Protein AF-A0A1M6F435-F1 (afdb_monomer_lite)

pLDDT: mean 82.2, std 11.36, range [48.03, 95.56]

Structure (mmCIF, N/CA/C/O backbone):
data_AF-A0A1M6F435-F1
#
_entry.id   AF-A0A1M6F435-F1
#
loop_
_atom_site.group_PDB
_atom_site.id
_atom_site.type_symbol
_atom_site.label_atom_id
_atom_site.label_alt_id
_atom_site.label_comp_id
_atom_site.label_asym_id
_atom_site.label_entity_id
_atom_site.label_seq_id
_atom_site.pdbx_PDB_ins_code
_atom_site.Cartn_x
_atom_site.Cartn_y
_atom_site.Cartn_z
_atom_site.occupancy
_atom_site.B_iso_or_equiv
_atom_site.auth_seq_id
_atom_site.auth_comp_id
_atom_site.auth_asym_id
_atom_site.auth_atom_id
_atom_site.pdbx_PDB_model_num
ATOM 1 N N . MET A 1 1 ? 22.964 -16.958 -36.147 1.00 54.62 1 MET A N 1
ATOM 2 C CA . MET A 1 1 ? 22.065 -15.889 -35.642 1.00 54.62 1 MET A CA 1
ATOM 3 C C . MET A 1 1 ? 22.474 -14.566 -36.292 1.00 54.62 1 MET A C 1
ATOM 5 O O . MET A 1 1 ? 23.566 -14.095 -36.006 1.00 54.62 1 MET A O 1
ATOM 9 N N . SER A 1 2 ? 21.660 -14.053 -37.224 1.00 72.12 2 SER A N 1
ATOM 10 C CA . SER A 1 2 ? 21.981 -12.954 -38.162 1.00 72.12 2 SER A CA 1
ATOM 11 C C . SER A 1 2 ? 22.298 -11.612 -37.474 1.00 72.12 2 SER A C 1
ATOM 13 O O . SER A 1 2 ? 21.649 -11.247 -36.491 1.00 72.12 2 SER A O 1
ATOM 15 N N . ASP A 1 3 ? 23.264 -10.852 -38.004 1.00 73.56 3 ASP A N 1
ATOM 16 C CA . ASP A 1 3 ? 23.649 -9.520 -37.502 1.00 73.56 3 ASP A CA 1
ATOM 17 C C . ASP A 1 3 ? 22.500 -8.501 -37.536 1.00 73.56 3 ASP A C 1
ATOM 19 O O . ASP A 1 3 ? 22.423 -7.615 -36.677 1.00 73.56 3 ASP A O 1
ATOM 23 N N . SER A 1 4 ? 21.529 -8.696 -38.434 1.00 74.06 4 SER A N 1
ATOM 24 C CA . SER A 1 4 ? 20.281 -7.925 -38.468 1.00 74.06 4 SER A CA 1
ATOM 25 C C . SER A 1 4 ? 19.478 -8.085 -37.167 1.00 74.06 4 SER A C 1
ATOM 27 O O . SER A 1 4 ? 19.031 -7.101 -36.569 1.00 74.06 4 SER A O 1
ATOM 29 N N . ALA A 1 5 ? 19.398 -9.310 -36.633 1.00 72.50 5 ALA A N 1
ATOM 30 C CA . ALA A 1 5 ? 18.677 -9.596 -35.393 1.00 72.50 5 ALA A CA 1
ATOM 31 C C . ALA A 1 5 ? 19.367 -8.986 -34.159 1.00 72.50 5 ALA A C 1
ATOM 33 O O . ALA A 1 5 ? 18.695 -8.515 -33.239 1.00 72.50 5 ALA A O 1
ATOM 34 N N . LYS A 1 6 ? 20.709 -8.935 -34.137 1.00 70.38 6 LYS A N 1
ATOM 35 C CA . LYS A 1 6 ? 21.474 -8.271 -33.062 1.00 70.38 6 LYS A CA 1
ATOM 36 C C . LYS A 1 6 ? 21.316 -6.747 -33.105 1.00 70.38 6 LYS A C 1
ATOM 38 O O . LYS A 1 6 ? 21.217 -6.127 -32.046 1.00 70.38 6 LYS A O 1
ATOM 43 N N . SER A 1 7 ? 21.293 -6.150 -34.298 1.00 73.19 7 SER A N 1
ATOM 44 C CA . SER A 1 7 ? 21.095 -4.706 -34.503 1.00 73.19 7 SER A CA 1
ATOM 45 C C . SER A 1 7 ? 19.693 -4.260 -34.082 1.00 73.19 7 SER A C 1
ATOM 47 O O . SER A 1 7 ? 19.556 -3.332 -33.283 1.00 73.19 7 SER A O 1
ATOM 49 N N . SER A 1 8 ? 18.661 -4.982 -34.533 1.00 74.81 8 SER A N 1
ATOM 50 C CA . SER A 1 8 ? 17.266 -4.728 -34.159 1.00 74.81 8 SER A CA 1
ATOM 51 C C . SER A 1 8 ? 17.070 -4.811 -32.640 1.00 74.81 8 SER A C 1
ATOM 53 O O . SER A 1 8 ? 16.628 -3.847 -32.016 1.00 74.81 8 SER A O 1
ATOM 55 N N . ARG A 1 9 ? 17.557 -5.891 -32.008 1.00 73.69 9 ARG A N 1
ATOM 56 C CA . ARG A 1 9 ? 17.477 -6.076 -30.549 1.00 73.69 9 ARG A CA 1
ATOM 57 C C . ARG A 1 9 ? 18.147 -4.932 -29.770 1.00 73.69 9 ARG A C 1
ATOM 59 O O . ARG A 1 9 ? 17.600 -4.477 -28.769 1.00 73.69 9 ARG A O 1
ATOM 66 N N . ARG A 1 10 ? 19.298 -4.418 -30.232 1.00 75.19 10 ARG A N 1
ATOM 67 C CA . ARG A 1 10 ? 19.971 -3.255 -29.610 1.00 75.19 10 ARG A CA 1
ATOM 68 C C . ARG A 1 10 ? 19.152 -1.971 -29.726 1.00 75.19 10 ARG A C 1
ATOM 70 O O . ARG A 1 10 ? 19.062 -1.241 -28.740 1.00 75.19 10 ARG A O 1
ATOM 77 N N . LYS A 1 11 ? 18.566 -1.690 -30.896 1.00 77.06 11 LYS A N 1
ATOM 78 C CA . LYS A 1 11 ? 17.720 -0.501 -31.102 1.00 77.06 11 LYS A CA 1
ATOM 79 C C . LYS A 1 11 ? 16.509 -0.529 -30.170 1.00 77.06 11 LYS A C 1
ATOM 81 O O . LYS A 1 11 ? 16.241 0.474 -29.513 1.00 77.06 11 LYS A O 1
ATOM 86 N N . THR A 1 12 ? 15.866 -1.689 -30.026 1.00 76.94 12 THR A N 1
ATOM 87 C CA . THR A 1 12 ? 14.733 -1.880 -29.110 1.00 7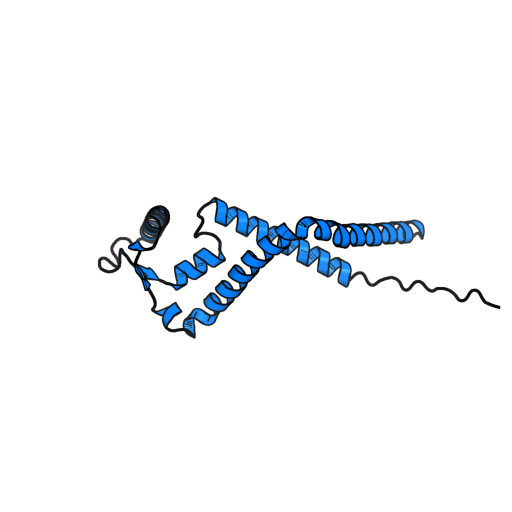6.94 12 THR A CA 1
ATOM 88 C C . THR A 1 12 ? 15.114 -1.615 -27.655 1.00 76.94 12 THR A C 1
ATOM 90 O O . THR A 1 12 ? 14.401 -0.880 -26.981 1.00 76.94 12 THR A O 1
ATOM 93 N N . ILE A 1 13 ? 16.254 -2.128 -27.174 1.00 74.31 13 ILE A N 1
ATOM 94 C CA . ILE A 1 13 ? 16.720 -1.896 -25.791 1.00 74.31 13 ILE A CA 1
ATOM 95 C C . ILE A 1 13 ? 17.004 -0.406 -25.535 1.00 74.31 13 ILE A C 1
ATOM 97 O O . ILE A 1 13 ? 16.624 0.129 -24.496 1.00 74.31 13 ILE A O 1
ATOM 101 N N . ILE A 1 14 ? 17.660 0.285 -26.475 1.00 76.62 14 ILE A N 1
ATOM 102 C CA . ILE A 1 14 ? 17.979 1.718 -26.336 1.00 76.62 14 ILE A CA 1
ATOM 103 C C . ILE A 1 14 ? 16.699 2.565 -26.344 1.00 76.62 14 ILE A C 1
ATOM 105 O O . ILE A 1 14 ? 16.584 3.502 -25.554 1.00 76.62 14 ILE A O 1
ATOM 109 N N . PHE A 1 15 ? 15.739 2.229 -27.206 1.00 80.69 15 PHE A N 1
ATOM 110 C CA . PHE A 1 15 ? 14.440 2.894 -27.274 1.00 80.69 15 PHE A CA 1
ATOM 111 C C . PHE A 1 15 ? 13.626 2.692 -25.991 1.00 80.69 15 PHE A C 1
ATOM 113 O O . PHE A 1 15 ? 13.204 3.675 -25.386 1.00 80.69 15 PHE A O 1
ATOM 120 N N . TRP A 1 16 ? 13.503 1.448 -25.512 1.00 73.19 16 TRP A N 1
ATOM 121 C CA . TRP A 1 16 ? 12.832 1.126 -24.247 1.00 73.19 16 TRP A CA 1
ATOM 122 C C 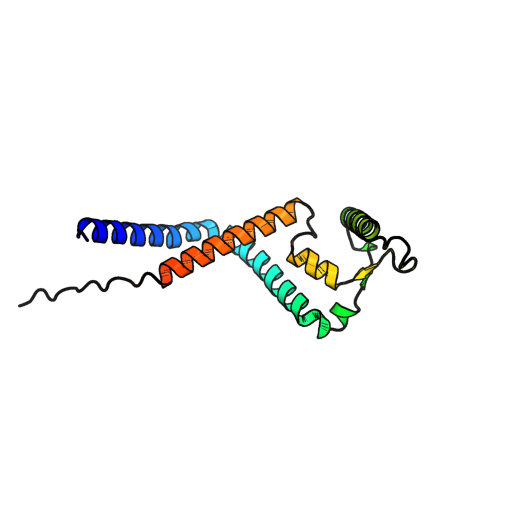. TRP A 1 16 ? 13.454 1.854 -23.059 1.00 73.19 16 TRP A C 1
ATOM 124 O O . TRP A 1 16 ? 12.748 2.388 -22.210 1.00 73.19 16 TRP A O 1
ATOM 134 N N . ARG A 1 17 ? 14.785 1.944 -23.022 1.00 73.62 17 ARG A N 1
ATOM 135 C CA . ARG A 1 17 ? 15.494 2.672 -21.971 1.00 73.62 17 ARG A CA 1
ATOM 136 C C . ARG A 1 17 ? 15.227 4.177 -22.028 1.00 73.62 17 ARG A C 1
ATOM 138 O O . ARG A 1 17 ? 15.096 4.796 -20.978 1.00 73.62 17 ARG A O 1
ATOM 145 N N . LYS A 1 18 ? 15.125 4.772 -23.223 1.00 76.19 18 LYS A N 1
ATOM 146 C CA . LYS A 1 18 ? 14.713 6.176 -23.369 1.00 76.19 18 LYS A CA 1
ATOM 147 C C . LYS A 1 18 ? 13.266 6.373 -22.921 1.00 76.19 18 LYS A C 1
ATOM 149 O O . LYS A 1 18 ? 13.024 7.280 -22.141 1.00 76.19 18 LYS A O 1
ATOM 154 N N . ILE A 1 19 ? 12.335 5.512 -23.326 1.00 76.19 19 ILE A N 1
ATOM 155 C CA . ILE A 1 19 ? 10.944 5.570 -22.847 1.00 76.19 19 ILE A CA 1
ATOM 156 C C . ILE A 1 19 ? 10.891 5.500 -21.320 1.00 76.19 19 ILE A C 1
ATOM 158 O O . ILE A 1 19 ? 10.260 6.346 -20.698 1.00 76.19 19 ILE A O 1
ATOM 162 N N . HIS A 1 20 ? 11.606 4.558 -20.707 1.00 71.81 20 HIS A N 1
ATOM 163 C CA . HIS A 1 20 ? 11.639 4.422 -19.254 1.00 71.81 20 HIS A CA 1
ATOM 164 C C . HIS A 1 20 ? 12.272 5.645 -18.563 1.00 71.81 20 HIS A C 1
ATOM 166 O O . HIS A 1 20 ? 11.812 6.068 -17.511 1.00 71.81 20 HIS A O 1
ATOM 172 N N . LEU A 1 21 ? 13.330 6.241 -19.121 1.00 68.00 21 LEU A N 1
ATOM 173 C CA . LEU A 1 21 ? 13.990 7.405 -18.510 1.00 68.00 21 LEU A CA 1
ATOM 174 C C . LEU A 1 21 ? 13.209 8.714 -18.704 1.00 68.00 21 LEU A C 1
ATOM 176 O O . LEU A 1 21 ? 13.152 9.527 -17.787 1.00 68.00 21 LEU A O 1
ATOM 180 N N . TYR A 1 22 ? 12.615 8.930 -19.879 1.00 65.69 22 TYR A N 1
ATOM 181 C CA . TYR A 1 22 ? 11.920 10.179 -20.214 1.00 65.69 22 TYR A CA 1
ATOM 182 C C . TYR A 1 22 ? 10.430 10.150 -19.854 1.00 65.69 22 TYR A C 1
ATOM 184 O O . TYR A 1 22 ? 9.887 11.181 -19.467 1.00 65.69 22 TYR A O 1
ATOM 192 N N . GLY A 1 23 ? 9.781 8.983 -19.908 1.00 63.12 23 GLY A N 1
ATOM 193 C CA . GLY A 1 23 ? 8.370 8.815 -19.558 1.00 63.12 23 GLY A CA 1
ATOM 194 C C . GLY A 1 23 ? 8.094 9.186 -18.104 1.00 63.12 23 GLY A C 1
ATOM 195 O O . GLY A 1 23 ? 7.247 10.030 -17.841 1.00 63.12 23 GLY A O 1
ATOM 196 N N . PHE A 1 24 ? 8.878 8.666 -17.156 1.00 61.91 24 PHE A N 1
ATOM 197 C CA . PHE A 1 24 ? 8.716 8.987 -15.730 1.00 61.91 24 PHE A CA 1
ATOM 198 C C . PHE A 1 24 ? 9.048 10.449 -15.380 1.00 61.91 24 PHE A C 1
ATOM 200 O O . PHE A 1 24 ? 8.546 10.974 -14.387 1.00 61.91 24 PHE A O 1
ATOM 207 N N . GLY A 1 25 ? 9.847 11.137 -16.203 1.00 61.69 25 GLY A N 1
ATOM 208 C CA . GLY A 1 25 ? 10.279 12.513 -15.952 1.00 61.69 25 GLY A CA 1
ATOM 209 C C . GLY A 1 25 ? 9.160 13.559 -16.008 1.00 61.69 25 GLY A C 1
ATOM 210 O O . GLY A 1 25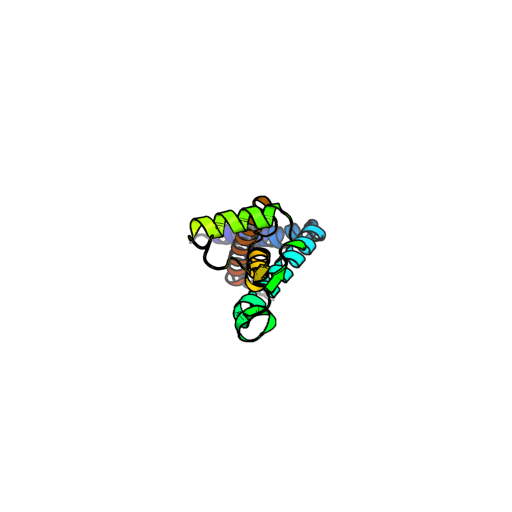 ? 9.284 14.597 -15.359 1.00 61.69 25 GLY A O 1
ATOM 211 N N . HIS A 1 26 ? 8.068 13.300 -16.736 1.00 65.94 26 HIS A N 1
ATOM 212 C CA . HIS A 1 26 ? 6.914 14.208 -16.816 1.00 65.94 26 HIS A CA 1
ATOM 213 C C . HIS A 1 26 ? 5.891 13.987 -15.692 1.00 65.94 26 HIS A C 1
ATOM 215 O O . HIS A 1 26 ? 5.172 14.912 -15.323 1.00 65.94 26 HIS A O 1
ATOM 221 N N . TYR A 1 27 ? 5.875 12.805 -15.075 1.00 77.31 27 TYR A N 1
ATOM 222 C CA . TYR A 1 27 ? 4.908 12.424 -14.042 1.00 77.31 27 TYR A CA 1
ATOM 223 C C . TYR A 1 27 ? 5.415 12.681 -12.616 1.00 77.31 27 TYR A C 1
ATOM 225 O O . TYR A 1 27 ? 5.088 11.930 -11.704 1.00 77.31 27 TYR A O 1
ATOM 233 N N . LYS A 1 28 ? 6.212 13.735 -12.386 1.00 80.69 28 LYS A N 1
ATOM 234 C CA . LYS A 1 28 ? 6.857 13.988 -11.077 1.00 80.69 28 LYS A CA 1
ATOM 235 C C . LYS A 1 28 ? 5.857 14.090 -9.926 1.00 80.69 28 LYS A C 1
ATOM 237 O O . LYS A 1 28 ? 6.066 13.489 -8.881 1.00 80.69 28 LYS A O 1
ATOM 242 N N . TRP A 1 29 ? 4.760 14.816 -10.131 1.00 83.38 29 TRP A N 1
ATOM 243 C CA . TRP A 1 29 ? 3.709 14.977 -9.123 1.00 83.38 29 TRP A CA 1
ATOM 244 C C . TRP A 1 29 ? 2.961 13.676 -8.845 1.00 83.38 29 TRP A C 1
ATOM 246 O O . TRP A 1 29 ? 2.722 13.337 -7.691 1.00 83.38 29 TRP A O 1
ATOM 256 N N . LEU A 1 30 ? 2.666 12.909 -9.895 1.00 83.94 30 LEU A N 1
ATOM 257 C CA . LEU A 1 30 ? 2.071 11.584 -9.758 1.00 83.94 30 LEU A CA 1
ATOM 258 C C . LEU A 1 30 ? 3.021 10.625 -9.025 1.00 83.94 30 LEU A C 1
ATOM 260 O O . LEU A 1 30 ? 2.582 9.872 -8.167 1.00 83.94 30 LEU A O 1
ATOM 264 N N . ALA A 1 31 ? 4.323 10.687 -9.307 1.00 83.69 31 ALA A N 1
ATOM 265 C CA . ALA A 1 31 ? 5.334 9.895 -8.616 1.00 83.69 31 ALA A CA 1
ATOM 266 C C . ALA A 1 31 ? 5.461 10.284 -7.135 1.00 83.69 31 ALA A C 1
ATOM 268 O O . ALA A 1 31 ? 5.601 9.402 -6.295 1.00 83.69 31 ALA A O 1
ATOM 269 N N . LEU A 1 32 ? 5.371 11.577 -6.801 1.00 87.38 32 LEU A N 1
ATOM 270 C CA . LEU A 1 32 ? 5.340 12.041 -5.410 1.00 87.38 32 LEU A CA 1
ATOM 271 C C . LEU A 1 32 ? 4.105 11.523 -4.667 1.00 87.38 32 LEU A C 1
ATOM 273 O O . LEU A 1 32 ? 4.237 11.038 -3.547 1.00 87.38 32 LEU A O 1
ATOM 277 N N . LEU A 1 33 ? 2.933 11.572 -5.306 1.00 89.38 33 LEU A N 1
ATOM 278 C CA . LEU A 1 33 ? 1.700 11.022 -4.748 1.00 89.38 33 LEU A CA 1
ATOM 279 C C . LEU A 1 33 ? 1.814 9.506 -4.550 1.00 89.38 33 LEU A C 1
ATOM 281 O O . LEU A 1 33 ? 1.575 9.010 -3.461 1.00 89.38 33 LEU A O 1
ATOM 285 N N . ILE A 1 34 ? 2.253 8.759 -5.562 1.00 87.88 34 ILE A N 1
ATOM 286 C CA . ILE A 1 34 ? 2.455 7.309 -5.443 1.00 87.88 34 ILE A CA 1
ATOM 287 C C . ILE A 1 34 ? 3.463 6.981 -4.329 1.00 87.88 34 ILE A C 1
ATOM 289 O O . ILE A 1 34 ? 3.241 6.063 -3.544 1.00 87.88 34 ILE A O 1
ATOM 293 N N . SER A 1 35 ? 4.546 7.752 -4.223 1.00 90.00 35 SER A N 1
ATOM 294 C CA . SER A 1 35 ? 5.561 7.577 -3.184 1.00 90.00 35 SER A CA 1
ATOM 295 C C . SER A 1 35 ? 4.984 7.746 -1.777 1.00 90.00 35 SER A C 1
ATOM 297 O O . SER A 1 35 ? 5.291 6.939 -0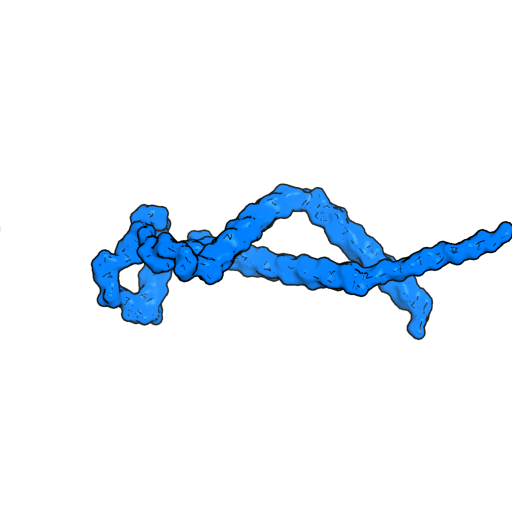.903 1.00 90.00 35 SER A O 1
ATOM 299 N N . SER A 1 36 ? 4.112 8.736 -1.542 1.00 91.75 36 SER A N 1
ATOM 300 C CA . SER A 1 36 ? 3.496 8.905 -0.220 1.00 91.75 36 SER A CA 1
ATOM 301 C C . SER A 1 36 ? 2.626 7.703 0.161 1.00 91.75 36 SER A C 1
ATOM 303 O O . SER A 1 36 ? 2.735 7.214 1.285 1.00 91.75 36 SER A O 1
ATOM 305 N N . PHE A 1 37 ? 1.847 7.155 -0.778 1.00 91.38 37 PHE A N 1
ATOM 306 C CA . PHE A 1 37 ? 1.083 5.923 -0.547 1.00 91.38 37 PHE A CA 1
ATOM 307 C C . PHE A 1 37 ? 1.988 4.719 -0.277 1.00 91.38 37 PHE A C 1
ATOM 309 O O . PHE A 1 37 ? 1.718 3.949 0.643 1.00 91.38 37 PHE A O 1
ATOM 316 N N . LEU A 1 38 ? 3.089 4.569 -1.017 1.00 91.50 38 LEU A N 1
ATOM 317 C CA . LEU A 1 38 ? 4.052 3.490 -0.783 1.00 91.50 38 LEU A CA 1
ATOM 318 C C . LEU A 1 38 ? 4.744 3.609 0.579 1.00 91.50 38 LEU A C 1
ATOM 320 O O . LEU A 1 38 ? 4.991 2.589 1.218 1.00 91.50 38 LEU A O 1
ATOM 324 N N . ILE A 1 39 ? 5.020 4.828 1.052 1.00 94.62 39 ILE A N 1
ATOM 325 C CA . ILE A 1 39 ? 5.540 5.061 2.404 1.00 94.62 39 ILE A CA 1
ATOM 326 C C . ILE A 1 39 ? 4.524 4.580 3.440 1.00 94.62 39 ILE A C 1
ATOM 328 O O . ILE A 1 39 ? 4.894 3.819 4.330 1.00 94.62 39 ILE A O 1
ATOM 332 N N . VAL A 1 40 ? 3.247 4.948 3.302 1.00 93.06 40 VAL A N 1
ATOM 333 C CA . VAL A 1 40 ? 2.185 4.475 4.205 1.00 93.06 40 VAL A CA 1
ATOM 334 C C . VAL A 1 40 ? 2.079 2.949 4.171 1.00 93.06 40 VAL A C 1
ATOM 336 O O . VAL A 1 40 ? 2.070 2.326 5.230 1.00 93.06 40 VAL A O 1
ATOM 339 N N . CYS A 1 41 ? 2.076 2.328 2.987 1.00 93.06 41 CYS A N 1
ATOM 340 C CA . CYS A 1 41 ? 2.042 0.867 2.841 1.00 93.06 41 CYS A CA 1
ATOM 341 C C . CYS A 1 41 ? 3.253 0.200 3.507 1.00 93.06 41 CYS A C 1
ATOM 343 O O . CYS A 1 41 ? 3.109 -0.789 4.217 1.00 93.06 41 CYS A O 1
ATOM 345 N N . SER A 1 42 ? 4.450 0.751 3.310 1.00 94.38 42 SER A N 1
ATOM 346 C CA . SER A 1 42 ? 5.682 0.221 3.894 1.00 94.38 42 SER A CA 1
ATOM 347 C C . SER A 1 42 ? 5.667 0.323 5.420 1.00 94.38 42 SER A C 1
ATOM 349 O O . SER A 1 42 ? 5.879 -0.674 6.107 1.00 94.38 42 SER A O 1
ATOM 351 N N . LEU A 1 43 ? 5.336 1.499 5.964 1.00 95.56 43 LEU A N 1
ATOM 352 C CA . LEU A 1 43 ? 5.267 1.722 7.409 1.00 95.56 43 LEU A CA 1
ATOM 353 C C . LEU A 1 43 ? 4.216 0.824 8.064 1.00 95.56 43 LEU A C 1
ATOM 355 O O . LEU A 1 43 ? 4.515 0.139 9.037 1.00 95.56 43 LEU A O 1
ATOM 359 N N . THR A 1 44 ? 3.007 0.769 7.505 1.00 94.50 44 THR A N 1
ATOM 360 C CA . THR A 1 44 ? 1.935 -0.102 8.014 1.00 94.50 44 THR A CA 1
ATOM 361 C C . THR A 1 44 ? 2.288 -1.582 7.908 1.00 94.50 44 THR A C 1
ATOM 363 O O . THR A 1 44 ? 1.993 -2.330 8.831 1.00 94.50 44 THR A O 1
ATOM 366 N N . GLY A 1 45 ? 2.980 -2.008 6.847 1.00 92.31 45 GLY A N 1
ATOM 367 C CA . GLY A 1 45 ? 3.450 -3.386 6.697 1.00 92.31 45 GLY A CA 1
ATOM 368 C C . GLY A 1 45 ? 4.518 -3.762 7.728 1.00 92.31 45 GLY A C 1
ATOM 369 O O . GLY A 1 45 ? 4.471 -4.847 8.305 1.00 92.31 45 GLY A O 1
ATOM 370 N N . ILE A 1 46 ? 5.449 -2.848 8.019 1.00 93.75 46 ILE A N 1
ATOM 371 C CA . ILE A 1 46 ? 6.443 -3.036 9.085 1.00 93.75 46 ILE A CA 1
ATOM 372 C C . ILE A 1 46 ? 5.743 -3.149 10.442 1.00 93.75 46 ILE A C 1
ATOM 374 O O . ILE A 1 46 ? 6.045 -4.080 11.189 1.00 93.75 46 ILE A O 1
ATOM 378 N N . LEU A 1 47 ? 4.798 -2.252 10.744 1.00 93.38 47 LEU A N 1
ATOM 379 C CA . LEU A 1 47 ? 4.020 -2.288 11.988 1.00 93.38 47 LEU A CA 1
ATOM 380 C C . LEU A 1 47 ? 3.197 -3.574 12.107 1.00 93.38 47 LEU A C 1
ATOM 382 O O . LEU A 1 47 ? 3.166 -4.178 13.172 1.00 93.38 47 LEU A O 1
ATOM 386 N N . TYR A 1 48 ? 2.592 -4.030 11.009 1.00 90.81 48 TYR A N 1
ATOM 387 C CA . TYR A 1 48 ? 1.854 -5.290 10.955 1.00 90.81 48 TYR A CA 1
ATOM 388 C C . TYR A 1 48 ? 2.758 -6.487 11.283 1.00 90.81 48 TYR A C 1
ATOM 390 O O . TYR A 1 48 ? 2.396 -7.351 12.083 1.00 90.81 48 TYR A O 1
ATOM 398 N N . ASN A 1 49 ? 3.968 -6.530 10.717 1.00 91.12 49 ASN A N 1
ATOM 399 C CA . ASN A 1 49 ? 4.910 -7.615 10.983 1.00 91.12 49 ASN A CA 1
ATOM 400 C C . ASN A 1 49 ? 5.434 -7.603 12.431 1.00 91.12 49 ASN A C 1
ATOM 402 O O . ASN A 1 49 ? 5.610 -8.663 13.022 1.00 91.12 49 ASN A O 1
ATOM 406 N N . HIS A 1 50 ? 5.626 -6.417 13.011 1.00 90.06 50 HIS A N 1
ATOM 407 C CA . HIS A 1 50 ? 6.120 -6.231 14.381 1.00 90.06 50 HIS A CA 1
ATOM 408 C C . HIS A 1 50 ? 4.986 -6.002 15.395 1.00 90.06 50 HIS A C 1
ATOM 410 O O . HIS A 1 50 ? 5.221 -5.477 16.479 1.00 90.06 50 HIS A O 1
ATOM 416 N N . HIS A 1 51 ? 3.741 -6.384 15.083 1.00 87.44 51 HIS A N 1
ATOM 417 C CA . HIS A 1 51 ? 2.593 -6.090 15.954 1.00 87.44 51 HIS A CA 1
ATOM 418 C C . HIS A 1 51 ? 2.719 -6.686 17.364 1.00 87.44 51 HIS A C 1
ATOM 420 O O . HIS A 1 51 ? 2.102 -6.175 18.290 1.00 87.44 51 HIS A O 1
ATOM 426 N N . ARG A 1 52 ? 3.518 -7.750 17.528 1.00 85.44 52 ARG A N 1
ATOM 427 C CA . ARG A 1 52 ? 3.792 -8.386 18.828 1.00 85.44 52 ARG A CA 1
ATOM 428 C C . ARG A 1 52 ? 4.848 -7.659 19.653 1.00 85.44 52 ARG A C 1
ATOM 430 O O . ARG A 1 52 ? 4.907 -7.856 20.858 1.00 85.44 52 ARG A O 1
ATOM 437 N N . ASP A 1 53 ? 5.669 -6.834 19.013 1.00 89.31 53 ASP A N 1
ATOM 438 C CA . ASP A 1 53 ? 6.733 -6.087 19.687 1.00 89.31 53 ASP A CA 1
ATOM 439 C C . ASP A 1 53 ? 6.199 -4.786 20.305 1.00 89.31 53 ASP A C 1
ATOM 441 O O . ASP A 1 53 ? 6.834 -4.189 21.173 1.00 89.31 53 ASP A O 1
ATOM 445 N N . PHE A 1 54 ? 5.012 -4.345 19.875 1.00 86.94 54 PHE A N 1
ATOM 446 C CA . PHE A 1 54 ? 4.368 -3.123 20.338 1.00 86.94 54 PHE A CA 1
ATOM 447 C C . PHE A 1 54 ? 3.052 -3.442 21.056 1.00 86.94 54 PHE A C 1
ATOM 449 O O . PHE A 1 54 ? 2.048 -3.751 20.419 1.00 86.94 54 PHE A O 1
ATOM 456 N N . GLU A 1 55 ? 3.015 -3.260 22.379 1.00 85.50 55 GLU A N 1
ATOM 457 C CA . GLU A 1 55 ? 1.816 -3.525 23.197 1.00 85.50 55 GLU A CA 1
ATOM 458 C C . GLU A 1 55 ? 0.580 -2.732 22.737 1.00 85.50 55 GLU A C 1
ATOM 460 O O . GLU A 1 55 ? -0.546 -3.218 22.818 1.00 85.50 55 GLU A O 1
ATOM 465 N N . ILE A 1 56 ? 0.784 -1.522 22.204 1.00 84.12 56 ILE A N 1
ATOM 466 C CA . ILE A 1 56 ? -0.287 -0.676 21.652 1.00 84.12 56 ILE A CA 1
ATOM 467 C C . ILE A 1 56 ? -0.915 -1.321 20.410 1.00 84.12 56 ILE A C 1
ATOM 469 O O . ILE A 1 56 ? -2.107 -1.162 20.174 1.00 84.12 56 ILE A O 1
ATOM 473 N N . LEU A 1 57 ? -0.141 -2.050 19.608 1.00 84.50 57 LEU A N 1
ATOM 474 C CA . LEU A 1 57 ? -0.657 -2.711 18.409 1.00 84.50 57 LEU A CA 1
ATOM 475 C C . LEU A 1 57 ? -1.381 -4.014 18.748 1.00 84.50 57 LEU A C 1
ATOM 477 O O . LEU A 1 57 ? -2.355 -4.357 18.082 1.00 84.50 57 LEU A O 1
ATOM 481 N N . GLU A 1 58 ? -0.926 -4.710 19.790 1.00 84.56 58 GLU A N 1
ATOM 482 C CA . GLU A 1 58 ? -1.530 -5.955 20.263 1.00 84.56 58 GLU A CA 1
ATOM 483 C C . GLU A 1 58 ? -2.825 -5.714 21.053 1.00 84.56 58 GLU A C 1
ATOM 485 O O . GLU A 1 58 ? -3.835 -6.374 20.809 1.00 84.56 58 GLU A O 1
ATOM 490 N N . LYS A 1 59 ? -2.803 -4.771 22.001 1.00 85.56 59 LYS A N 1
ATOM 491 C CA . LYS A 1 59 ? -3.887 -4.559 22.978 1.00 85.56 59 LYS A CA 1
ATOM 492 C C . LYS A 1 59 ? -4.651 -3.261 22.764 1.00 85.56 59 LYS A C 1
ATOM 494 O O . LYS A 1 59 ? -5.712 -3.076 23.354 1.00 85.56 59 LYS A O 1
ATOM 499 N N . GLY A 1 60 ? -4.120 -2.348 21.953 1.00 87.31 60 GLY A N 1
ATOM 500 C CA . GLY A 1 60 ? -4.777 -1.081 21.679 1.00 87.31 60 GLY A CA 1
ATOM 501 C C . GLY A 1 60 ? -6.076 -1.299 20.920 1.00 87.31 60 GLY A C 1
ATOM 502 O O . GLY A 1 60 ? -6.128 -1.986 19.895 1.00 87.31 60 GLY A O 1
ATOM 503 N N . ARG A 1 61 ? -7.128 -0.663 21.421 1.00 88.88 61 ARG A N 1
ATOM 504 C CA . ARG A 1 61 ? -8.433 -0.587 20.776 1.00 88.88 61 ARG A CA 1
ATOM 505 C C . ARG A 1 61 ? -8.820 0.873 20.633 1.00 88.88 61 ARG A C 1
ATOM 507 O O . ARG A 1 61 ? -8.482 1.688 21.489 1.00 88.88 61 ARG A O 1
ATOM 514 N N . ILE A 1 62 ? -9.499 1.199 19.545 1.00 88.19 62 ILE A N 1
ATOM 515 C CA . ILE A 1 62 ? -9.987 2.549 19.260 1.00 88.19 62 ILE A CA 1
ATOM 516 C C . ILE A 1 62 ? -11.511 2.498 19.242 1.00 88.19 62 ILE A C 1
ATOM 518 O O . ILE A 1 62 ? -12.077 1.540 18.711 1.00 88.19 62 ILE A O 1
ATOM 522 N N . SER A 1 63 ? -12.154 3.510 19.836 1.00 87.12 63 SER A N 1
ATOM 523 C CA . SER A 1 63 ? -13.614 3.641 19.789 1.00 87.12 63 SER A CA 1
ATOM 524 C C . SER A 1 63 ? -14.082 3.830 18.346 1.00 87.12 63 SER A C 1
ATOM 526 O O . SER A 1 63 ? -13.481 4.606 17.593 1.00 87.12 63 SER A O 1
ATOM 528 N N . THR A 1 64 ? -15.157 3.146 17.962 1.00 84.44 64 THR A N 1
ATOM 529 C CA . THR A 1 64 ? -15.804 3.319 16.657 1.00 84.44 64 THR A CA 1
ATOM 530 C C . THR A 1 64 ? -16.409 4.700 16.465 1.00 84.44 64 THR A C 1
ATOM 532 O O . THR A 1 64 ? -16.593 5.087 15.319 1.00 84.44 64 THR A O 1
ATOM 535 N N . ASP A 1 65 ? -16.574 5.495 17.525 1.00 86.38 65 ASP A N 1
ATOM 536 C CA . ASP A 1 65 ? -17.021 6.895 17.437 1.00 86.38 65 ASP A CA 1
ATOM 537 C C . ASP A 1 65 ? -16.118 7.772 16.556 1.00 86.38 65 ASP A C 1
ATOM 539 O O . ASP A 1 65 ? -16.553 8.762 15.970 1.00 86.38 65 ASP A O 1
ATOM 543 N N . TYR A 1 66 ? -14.827 7.434 16.476 1.00 84.38 66 TYR A N 1
ATOM 544 C CA . TYR A 1 66 ? -13.861 8.157 15.645 1.00 84.38 66 TYR A CA 1
ATOM 545 C C . TYR A 1 66 ? -13.861 7.689 14.185 1.00 84.38 66 TYR A C 1
ATOM 547 O O . TYR A 1 66 ? -13.147 8.259 13.354 1.00 84.38 66 TYR A O 1
ATOM 555 N N . LEU A 1 67 ? -14.604 6.629 13.869 1.00 85.12 67 LEU A N 1
ATOM 556 C CA . LEU A 1 67 ? -14.638 6.002 12.556 1.00 85.12 67 LEU A CA 1
ATOM 557 C C . LEU A 1 67 ? -15.941 6.369 11.829 1.00 85.12 67 LEU A C 1
ATOM 559 O O . LEU A 1 67 ? -16.966 6.579 12.464 1.00 85.12 67 LEU A O 1
ATOM 563 N N . PRO A 1 68 ? -15.937 6.457 10.487 1.00 85.06 68 PRO A N 1
ATOM 564 C CA . PRO A 1 68 ? -17.161 6.732 9.737 1.00 85.06 68 PRO A CA 1
ATOM 565 C C . PRO A 1 68 ? -18.172 5.583 9.857 1.00 85.06 68 PRO A C 1
ATOM 567 O O . PRO A 1 68 ? -17.764 4.423 9.794 1.00 85.06 68 PRO A O 1
ATOM 570 N N . ASP A 1 69 ? -19.474 5.879 9.842 1.00 85.75 69 ASP A N 1
ATOM 571 C CA . ASP A 1 69 ? -20.561 4.876 9.900 1.00 85.75 69 ASP A CA 1
ATOM 572 C C . ASP A 1 69 ? -20.397 3.747 8.865 1.00 85.75 69 ASP A C 1
ATOM 574 O O . ASP A 1 69 ? -20.593 2.565 9.143 1.00 85.75 69 ASP A O 1
ATOM 578 N N . SER A 1 70 ? -19.930 4.094 7.658 1.00 83.94 70 SER A N 1
ATOM 579 C CA . SER A 1 70 ? -19.651 3.123 6.586 1.00 83.94 70 SER A CA 1
ATOM 580 C C . SER A 1 70 ? -18.605 2.058 6.957 1.00 83.94 70 SER A C 1
ATOM 582 O O . SER A 1 70 ? -18.592 0.968 6.381 1.00 83.94 70 SER A O 1
ATOM 584 N N . TYR A 1 71 ? -17.707 2.368 7.894 1.00 86.00 71 TYR A N 1
ATOM 585 C CA . TYR A 1 71 ? -16.722 1.436 8.425 1.00 86.00 71 TYR A CA 1
ATOM 586 C C . TYR A 1 71 ? -17.373 0.485 9.434 1.00 86.00 71 TYR A C 1
ATOM 588 O O . TYR A 1 71 ? -17.154 -0.725 9.338 1.00 86.00 71 TYR A O 1
ATOM 596 N N . GLN A 1 72 ? -18.221 1.011 10.324 1.00 85.62 72 GLN A N 1
ATOM 597 C CA . GLN A 1 72 ? -18.967 0.235 11.318 1.00 85.62 72 GLN A CA 1
ATOM 598 C C . GLN A 1 72 ? -19.912 -0.769 10.651 1.00 85.62 72 GLN A C 1
ATOM 600 O O . GLN A 1 72 ? -19.789 -1.967 10.894 1.00 85.62 72 GLN A O 1
ATOM 605 N N . GLU A 1 73 ? -20.709 -0.341 9.665 1.00 87.62 73 GLU A N 1
ATOM 606 C CA . GLU A 1 73 ? -21.570 -1.259 8.905 1.00 87.62 73 GLU A CA 1
ATOM 607 C C . GLU A 1 73 ? -20.791 -2.435 8.299 1.00 87.62 73 GLU A C 1
ATOM 609 O O . GLU A 1 73 ? -21.275 -3.565 8.197 1.00 87.62 73 GLU A O 1
ATOM 614 N N . ARG A 1 74 ? -19.572 -2.170 7.826 1.00 86.25 74 ARG A N 1
ATOM 615 C CA . ARG A 1 74 ? -18.729 -3.179 7.186 1.00 86.25 74 ARG A CA 1
ATOM 616 C C . ARG A 1 74 ? -18.158 -4.159 8.207 1.00 86.25 74 ARG A C 1
ATOM 618 O O . ARG A 1 74 ? -18.060 -5.354 7.912 1.00 86.25 74 ARG A O 1
ATOM 625 N N . LEU A 1 75 ? -17.790 -3.665 9.386 1.00 85.62 75 LEU A N 1
ATOM 626 C CA . LEU A 1 75 ? -17.383 -4.497 10.512 1.00 85.62 75 LEU A CA 1
ATOM 627 C C . LEU A 1 75 ? -18.522 -5.391 10.965 1.00 85.62 75 LEU A C 1
ATOM 629 O O . LEU A 1 75 ? -18.302 -6.588 11.100 1.00 85.62 75 LEU A O 1
ATOM 633 N N . ASP A 1 76 ? -19.732 -4.860 11.096 1.00 86.44 76 ASP A N 1
ATOM 634 C CA . ASP A 1 76 ? -20.888 -5.636 11.547 1.00 86.44 76 ASP A CA 1
ATOM 635 C C . ASP A 1 76 ? -21.245 -6.730 10.546 1.00 86.44 76 ASP A C 1
ATOM 637 O O . ASP A 1 76 ? -21.460 -7.884 10.921 1.00 86.44 76 ASP A O 1
ATOM 641 N N . ARG A 1 77 ? -21.171 -6.431 9.241 1.00 88.56 77 ARG A N 1
ATOM 642 C CA . ARG A 1 77 ? -21.272 -7.457 8.188 1.00 88.56 77 ARG A CA 1
ATOM 643 C C . ARG A 1 77 ? -20.201 -8.541 8.338 1.00 88.56 77 ARG A C 1
ATOM 645 O O . ARG A 1 77 ? -20.497 -9.716 8.129 1.00 88.56 77 ARG A O 1
ATOM 652 N N . THR A 1 78 ? -18.974 -8.164 8.695 1.00 86.94 78 THR A N 1
ATOM 653 C CA . THR A 1 78 ? -17.852 -9.101 8.875 1.00 86.94 78 THR A CA 1
ATOM 654 C C . THR A 1 78 ? -18.034 -9.953 10.134 1.00 86.94 78 THR A C 1
ATOM 656 O O . THR A 1 78 ? -17.937 -11.176 10.054 1.00 86.94 78 THR A O 1
ATOM 659 N N . ARG A 1 79 ? -18.396 -9.341 11.269 1.00 85.56 79 ARG A N 1
ATOM 660 C CA . ARG A 1 79 ? -18.723 -10.021 12.531 1.00 85.56 79 ARG A CA 1
ATOM 661 C C . ARG A 1 79 ? -19.858 -11.017 12.323 1.00 85.56 79 ARG A C 1
ATOM 663 O O . ARG A 1 79 ? -19.723 -12.177 12.702 1.00 85.56 79 ARG A O 1
ATOM 670 N N . LYS A 1 80 ? -20.927 -10.609 11.635 1.00 89.12 80 LYS A N 1
ATOM 671 C CA . LYS A 1 80 ? -22.056 -11.478 11.288 1.00 89.12 80 LYS A CA 1
ATOM 672 C C . LYS A 1 80 ? -21.635 -12.656 10.411 1.00 89.12 80 LYS A C 1
ATOM 674 O O . LYS A 1 80 ? -22.023 -13.788 10.684 1.00 89.12 80 LYS A O 1
ATOM 679 N N . ALA A 1 81 ? -20.804 -12.416 9.395 1.00 89.50 81 ALA A N 1
ATOM 680 C CA . ALA A 1 81 ? -20.279 -13.476 8.531 1.00 89.50 81 ALA A CA 1
ATOM 681 C C . ALA A 1 81 ? -19.396 -14.483 9.290 1.00 89.50 81 ALA A C 1
ATOM 683 O O . ALA A 1 81 ? -19.357 -15.657 8.934 1.00 89.50 81 ALA A O 1
ATOM 684 N N . GLN A 1 82 ? -18.709 -14.032 10.340 1.00 88.19 82 GLN A N 1
ATOM 685 C CA . GLN A 1 82 ? -17.877 -14.864 11.209 1.00 88.19 82 GLN A CA 1
ATOM 686 C C . GLN A 1 82 ? -18.643 -15.460 12.406 1.00 88.19 82 GLN A C 1
ATOM 688 O O . GLN A 1 82 ? -18.054 -16.204 13.185 1.00 88.19 82 GLN A O 1
ATOM 693 N N . GLY A 1 83 ? -19.934 -15.146 12.570 1.00 86.88 83 GLY A N 1
ATOM 694 C CA . GLY A 1 83 ? -20.740 -15.581 13.717 1.00 86.88 83 GLY A CA 1
ATOM 695 C C . GLY A 1 83 ? -20.342 -14.937 15.053 1.00 86.88 83 GLY A C 1
ATOM 696 O O . GLY A 1 83 ? -20.620 -15.498 16.107 1.00 86.88 83 GLY A O 1
ATOM 697 N N . LEU A 1 84 ? -19.686 -13.774 15.019 1.00 85.06 84 LEU A N 1
ATOM 698 C CA . LEU A 1 84 ? -19.144 -13.054 16.181 1.00 85.06 84 LEU A CA 1
ATOM 699 C C . LEU A 1 84 ? -20.108 -12.010 16.771 1.00 85.06 84 LEU A C 1
ATOM 701 O O . LEU A 1 84 ? -19.734 -11.319 17.712 1.00 85.06 84 LEU A O 1
ATOM 705 N N . GLU A 1 85 ? -21.329 -11.894 16.237 1.00 82.69 85 GLU A N 1
ATOM 706 C CA . GLU A 1 85 ? -22.314 -10.850 16.585 1.00 82.69 85 GLU A CA 1
ATOM 707 C C . GLU A 1 85 ? -22.595 -10.753 18.093 1.00 82.69 85 GLU A C 1
ATOM 709 O O . GLU A 1 85 ? -22.717 -9.659 18.619 1.00 82.69 85 GLU A O 1
ATOM 714 N N . ASN A 1 86 ? -22.610 -11.884 18.804 1.00 81.06 86 ASN A N 1
ATOM 715 C CA . ASN A 1 86 ? -22.937 -11.935 20.235 1.00 81.06 86 ASN A CA 1
ATOM 716 C C . ASN A 1 86 ? -21.744 -12.313 21.128 1.00 81.06 86 ASN A C 1
ATOM 718 O O . ASN A 1 86 ? -21.931 -12.609 22.306 1.00 81.06 86 ASN A O 1
ATOM 722 N N . LEU A 1 87 ? -20.525 -12.386 20.577 1.00 80.31 87 LEU A N 1
ATOM 723 C CA . LEU A 1 87 ? -19.372 -12.897 21.328 1.00 80.31 87 LEU A CA 1
ATOM 724 C C . LEU A 1 87 ? -18.751 -11.835 22.250 1.00 80.31 87 LEU A C 1
ATOM 726 O O . LEU A 1 87 ? -18.143 -12.188 23.256 1.00 80.31 87 LEU A O 1
ATOM 730 N N . PHE A 1 88 ? -18.933 -10.551 21.929 1.00 72.56 88 PHE A N 1
ATOM 731 C CA . PHE A 1 88 ? -18.370 -9.424 22.678 1.00 72.56 88 PHE A CA 1
ATOM 732 C C . PHE A 1 88 ? -19.398 -8.288 22.829 1.00 72.56 88 PHE A C 1
ATOM 734 O O . PHE A 1 88 ? -19.244 -7.243 22.198 1.00 72.56 88 PHE A O 1
ATOM 741 N N . PRO A 1 89 ? -20.457 -8.486 23.635 1.00 71.50 89 PRO A N 1
ATOM 742 C CA . PRO A 1 89 ? -21.537 -7.507 23.793 1.00 71.50 89 PRO A CA 1
ATOM 743 C C . PRO A 1 89 ? -21.064 -6.179 24.406 1.00 71.50 89 PRO A C 1
ATOM 745 O O . PRO A 1 89 ? -21.614 -5.133 24.093 1.00 71.50 89 PRO A O 1
ATOM 748 N N . ASP A 1 90 ? -20.010 -6.205 25.225 1.00 72.25 90 ASP A N 1
ATOM 749 C CA . ASP A 1 90 ? -19.476 -5.009 25.892 1.00 72.25 90 ASP A CA 1
ATOM 750 C C . ASP A 1 90 ? -18.392 -4.281 25.064 1.00 72.25 90 ASP A C 1
ATOM 752 O O . ASP A 1 90 ? -17.907 -3.225 25.465 1.00 72.25 90 ASP A O 1
ATOM 756 N N . GLU A 1 91 ? -17.979 -4.837 23.914 1.00 72.50 91 GLU A N 1
ATOM 757 C CA . GLU A 1 91 ? -16.922 -4.277 23.051 1.00 72.50 91 GLU A CA 1
ATOM 758 C C . GLU A 1 91 ? -17.406 -3.932 21.632 1.00 72.50 91 GLU A C 1
ATOM 760 O O . GLU A 1 91 ? -16.578 -3.753 20.729 1.00 72.50 91 GLU A O 1
ATOM 765 N N . GLU A 1 92 ? -18.722 -3.844 21.421 1.00 74.31 92 GLU A N 1
ATOM 766 C CA . GLU A 1 92 ? -19.342 -3.562 20.118 1.00 74.31 92 GLU A CA 1
ATOM 767 C C . GLU A 1 92 ? -18.760 -2.291 19.470 1.00 74.31 92 GLU A C 1
ATOM 769 O O . GLU A 1 92 ? -18.377 -2.313 18.290 1.00 74.31 92 GLU A O 1
ATOM 774 N N . ASP A 1 93 ? -18.538 -1.264 20.298 1.00 82.88 93 ASP A N 1
ATOM 775 C CA . ASP A 1 93 ? -18.073 0.069 19.903 1.00 82.88 93 ASP A CA 1
ATOM 776 C C . ASP A 1 93 ? -16.544 0.232 19.889 1.00 82.88 93 ASP A C 1
ATOM 778 O O . ASP A 1 93 ? -16.006 1.337 19.978 1.00 82.88 93 ASP A O 1
ATOM 782 N N . SER A 1 94 ? -15.780 -0.861 19.825 1.00 86.19 94 SER A N 1
ATOM 783 C CA . SER A 1 94 ? -14.320 -0.762 19.768 1.00 86.19 94 SER A CA 1
ATOM 784 C C . SER A 1 94 ? -13.700 -1.728 18.775 1.00 86.19 94 SER A C 1
ATOM 786 O O . SER A 1 94 ? -14.109 -2.884 18.642 1.00 86.19 94 SER A O 1
ATOM 788 N N . VAL A 1 95 ? -12.656 -1.261 18.093 1.00 88.38 95 VAL A N 1
ATOM 789 C CA . VAL A 1 95 ? -11.936 -2.043 17.086 1.00 88.38 95 VAL A CA 1
ATOM 790 C C . VAL A 1 95 ? -10.456 -2.149 17.438 1.00 88.38 95 VAL A C 1
ATOM 792 O O . VAL A 1 95 ? -9.863 -1.163 17.888 1.00 88.38 95 VAL A O 1
ATOM 795 N N . PRO A 1 96 ? -9.820 -3.315 17.227 1.00 89.56 96 PRO A N 1
ATOM 796 C CA . PRO A 1 96 ? -8.381 -3.447 17.409 1.00 89.56 96 PRO A CA 1
ATOM 797 C C . PRO A 1 96 ? -7.611 -2.500 16.482 1.00 89.56 96 PRO A C 1
ATOM 799 O O . PRO A 1 96 ? -7.882 -2.439 15.279 1.00 89.56 96 PRO A O 1
ATOM 802 N N . VAL A 1 97 ? -6.589 -1.823 17.011 1.00 90.50 97 VAL A N 1
ATOM 803 C CA . VAL A 1 97 ? -5.687 -0.956 16.223 1.00 90.50 97 VAL A CA 1
ATOM 804 C C . VAL A 1 97 ? -5.060 -1.728 15.063 1.00 90.50 97 VAL A C 1
ATOM 806 O O . VAL A 1 97 ? -4.926 -1.206 13.957 1.00 90.50 97 VAL A O 1
ATOM 809 N N . MET A 1 98 ? -4.731 -2.999 15.292 1.00 90.75 98 MET A N 1
ATOM 810 C CA . MET A 1 98 ? -4.166 -3.884 14.278 1.00 90.75 98 MET A CA 1
ATOM 811 C C . MET A 1 98 ? -5.042 -3.995 13.022 1.00 90.75 98 MET A C 1
ATOM 813 O O . MET A 1 98 ? -4.522 -3.987 11.907 1.00 90.75 98 MET A O 1
ATOM 817 N N . TRP A 1 99 ? -6.368 -4.050 13.183 1.00 89.62 99 TRP A N 1
ATOM 818 C CA . TRP A 1 99 ? -7.293 -4.122 12.050 1.00 89.62 99 TRP A CA 1
ATOM 819 C C . TRP A 1 99 ? -7.267 -2.829 11.241 1.00 89.62 99 TRP A C 1
ATOM 821 O O . TRP A 1 99 ? -7.221 -2.877 10.018 1.00 89.62 99 TRP A O 1
ATOM 831 N N . LEU A 1 100 ? -7.195 -1.675 11.909 1.00 91.12 100 LEU A N 1
ATOM 832 C CA . LEU A 1 100 ? -7.070 -0.382 11.234 1.00 91.12 100 LEU A CA 1
ATOM 833 C C . LEU A 1 100 ? -5.751 -0.258 10.466 1.00 91.12 100 LEU A C 1
ATOM 835 O O . LEU A 1 100 ? -5.740 0.241 9.344 1.00 91.12 100 LEU A O 1
ATOM 839 N N . ILE A 1 101 ? -4.642 -0.742 11.032 1.00 93.12 101 ILE A N 1
ATOM 840 C CA . ILE A 1 101 ? -3.342 -0.762 10.346 1.00 93.12 101 ILE A CA 1
ATOM 841 C C . ILE A 1 101 ? -3.398 -1.661 9.112 1.00 93.12 101 ILE A C 1
ATOM 843 O O . ILE A 1 101 ? -2.925 -1.267 8.045 1.00 93.12 101 ILE A O 1
ATOM 847 N N . GLN A 1 102 ? -4.001 -2.843 9.233 1.00 92.31 102 GLN A N 1
ATOM 848 C CA . GLN A 1 102 ? -4.192 -3.756 8.110 1.00 92.31 102 GLN A CA 1
ATOM 849 C C . GLN A 1 102 ? -5.108 -3.151 7.032 1.00 92.31 102 GLN A C 1
ATOM 851 O O . GLN A 1 102 ? -4.817 -3.250 5.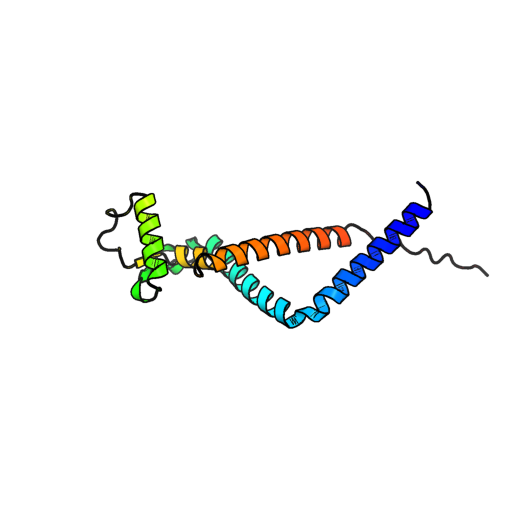837 1.00 92.31 102 GLN A O 1
ATOM 856 N N . ASP A 1 103 ? -6.186 -2.481 7.424 1.00 91.44 103 ASP A N 1
ATOM 857 C CA . ASP A 1 103 ? -7.113 -1.823 6.503 1.00 91.44 103 ASP A CA 1
ATOM 858 C C . ASP A 1 103 ? -6.476 -0.618 5.804 1.00 91.44 103 ASP A C 1
ATOM 860 O O . ASP A 1 103 ? -6.737 -0.374 4.624 1.00 91.44 103 ASP A O 1
ATOM 864 N N . LEU A 1 104 ? -5.594 0.107 6.494 1.00 92.31 104 LEU A N 1
ATOM 865 C CA . LEU A 1 104 ? -4.793 1.182 5.914 1.00 92.31 104 LEU A CA 1
ATOM 866 C C . LEU A 1 104 ? -3.741 0.638 4.935 1.00 92.31 104 LEU A C 1
ATOM 868 O O . LEU A 1 104 ? -3.514 1.233 3.879 1.00 92.31 104 LEU A O 1
ATOM 872 N N . HIS A 1 105 ? -3.136 -0.512 5.251 1.00 92.75 105 HIS A N 1
ATOM 873 C CA . HIS A 1 105 ? -2.182 -1.199 4.378 1.00 92.75 105 HIS A CA 1
ATOM 874 C C . HIS A 1 105 ? -2.837 -1.743 3.102 1.00 92.75 105 HIS A C 1
ATOM 876 O O . HIS A 1 105 ? -2.247 -1.696 2.027 1.00 92.75 105 HIS A O 1
ATOM 882 N N . THR A 1 106 ? -4.064 -2.253 3.208 1.00 92.12 106 THR A N 1
ATOM 883 C CA . THR A 1 106 ? -4.815 -2.835 2.081 1.00 92.12 106 THR A CA 1
ATOM 884 C C . THR A 1 106 ? -5.668 -1.813 1.325 1.00 92.12 106 THR A C 1
ATOM 886 O O . THR A 1 106 ? -6.301 -2.153 0.326 1.00 92.12 106 THR A O 1
ATOM 889 N N . GLY A 1 107 ? -5.732 -0.568 1.806 1.00 91.25 107 GLY A N 1
ATOM 890 C CA . GLY A 1 107 ? -6.588 0.478 1.245 1.00 91.25 107 GLY A CA 1
ATOM 891 C C . GLY A 1 107 ? -8.082 0.270 1.501 1.00 91.25 107 GLY A C 1
ATOM 892 O O . GLY A 1 107 ? -8.905 1.013 0.965 1.00 91.25 107 GLY A O 1
ATOM 893 N N . GLN A 1 108 ? -8.457 -0.713 2.325 1.00 89.50 108 GLN A N 1
ATOM 894 C CA . GLN A 1 108 ? -9.852 -1.004 2.654 1.00 89.50 108 GLN A CA 1
ATOM 895 C C . GLN A 1 108 ? -10.519 0.097 3.472 1.00 89.50 108 GLN A C 1
ATOM 897 O O . GLN A 1 108 ? -11.741 0.235 3.406 1.00 89.50 108 GLN A O 1
ATOM 902 N N . ILE A 1 109 ? -9.738 0.913 4.183 1.00 88.00 109 ILE A N 1
ATOM 903 C CA . ILE A 1 109 ? -10.260 2.056 4.937 1.00 88.00 109 ILE A CA 1
ATOM 904 C C . ILE A 1 109 ? -10.983 3.076 4.039 1.00 88.00 109 ILE A C 1
ATOM 906 O O . ILE A 1 109 ? -11.930 3.718 4.477 1.00 88.00 109 ILE A O 1
ATOM 910 N N . PHE A 1 110 ? -10.608 3.172 2.757 1.00 88.06 110 PHE A N 1
ATOM 911 C CA . PHE A 1 110 ? -11.278 4.025 1.764 1.00 88.06 110 PHE A CA 1
ATOM 912 C C . PHE A 1 110 ? -12.398 3.289 1.000 1.00 88.06 110 PHE A C 1
ATOM 914 O O . PHE A 1 110 ? -12.884 3.758 -0.032 1.00 88.06 110 PHE A O 1
ATOM 921 N N . GLY A 1 111 ? -12.791 2.103 1.470 1.00 87.88 111 GLY A N 1
ATOM 922 C CA . GLY A 1 111 ? -13.840 1.287 0.878 1.00 87.88 111 GLY A CA 1
ATOM 923 C C . GLY A 1 111 ? -13.451 0.680 -0.472 1.00 87.88 111 GLY A C 1
ATOM 924 O O . GLY A 1 111 ? -12.327 0.225 -0.692 1.00 87.88 111 GLY A O 1
ATOM 925 N N . PHE A 1 112 ? -14.421 0.635 -1.385 1.00 88.62 112 PHE A N 1
ATOM 926 C CA . PHE A 1 112 ? -14.284 -0.045 -2.675 1.00 88.62 112 PHE A CA 1
ATOM 927 C C . PHE A 1 112 ? -13.221 0.590 -3.582 1.00 88.62 112 PHE A C 1
ATOM 929 O O . PHE A 1 112 ? -12.365 -0.111 -4.122 1.00 88.62 112 PHE A O 1
ATOM 936 N N . TRP A 1 113 ? -13.248 1.918 -3.716 1.00 90.81 113 TRP A N 1
ATOM 937 C CA . TRP A 1 113 ? -12.320 2.651 -4.581 1.00 90.81 113 TRP A CA 1
ATOM 938 C C . TRP A 1 113 ? -10.880 2.590 -4.075 1.00 90.81 113 TRP A C 1
ATOM 940 O O . TRP A 1 113 ? -9.959 2.467 -4.879 1.00 90.81 113 TRP A O 1
ATOM 950 N N . GLY A 1 114 ? -10.693 2.604 -2.751 1.00 90.50 114 GLY A N 1
ATOM 951 C CA . GLY A 1 114 ? -9.387 2.399 -2.130 1.00 90.50 114 GLY A CA 1
ATOM 952 C C . GLY A 1 114 ? -8.773 1.059 -2.490 1.00 90.50 114 GLY A C 1
ATOM 953 O O . GLY A 1 114 ? -7.640 1.007 -2.958 1.00 90.50 114 GLY A O 1
ATOM 954 N N . ARG A 1 115 ? -9.548 -0.018 -2.346 1.00 90.62 115 ARG A N 1
ATOM 955 C CA . ARG A 1 115 ? -9.088 -1.371 -2.671 1.00 90.62 115 ARG A CA 1
ATOM 956 C C . ARG A 1 115 ? -8.622 -1.483 -4.124 1.00 90.62 115 ARG A C 1
ATOM 958 O O . ARG A 1 115 ? -7.502 -1.912 -4.371 1.00 90.62 115 ARG A O 1
ATOM 965 N N . ILE A 1 116 ? -9.435 -1.014 -5.075 1.00 94.62 116 ILE A N 1
ATOM 966 C 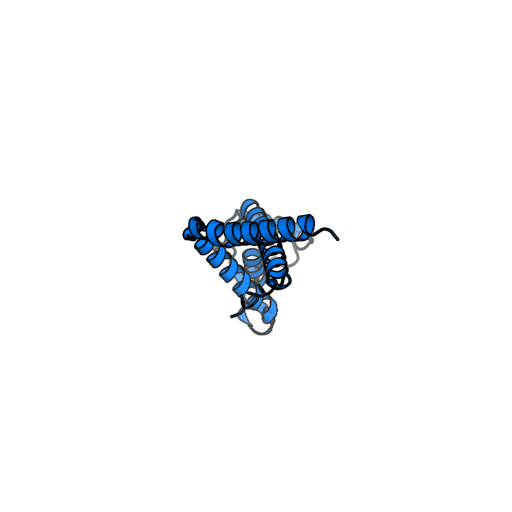CA . ILE A 1 116 ? -9.071 -1.033 -6.503 1.00 94.62 116 ILE A CA 1
ATOM 967 C C . ILE A 1 116 ? -7.810 -0.207 -6.772 1.00 94.62 116 ILE A C 1
ATOM 969 O O . ILE A 1 116 ? -6.958 -0.613 -7.563 1.00 94.62 116 ILE A O 1
ATOM 973 N N . PHE A 1 117 ? -7.679 0.952 -6.126 1.00 92.38 117 PHE A N 1
ATOM 974 C CA . PHE A 1 117 ? -6.497 1.795 -6.269 1.00 92.38 117 PHE A CA 1
ATOM 975 C C . PHE A 1 117 ? -5.221 1.087 -5.787 1.00 92.38 117 PHE A C 1
ATOM 977 O O . PHE A 1 117 ? -4.215 1.105 -6.498 1.00 92.38 117 PHE A O 1
ATOM 984 N N . TYR A 1 118 ? -5.264 0.423 -4.628 1.00 93.44 118 TYR A N 1
ATOM 985 C CA . TYR A 1 118 ? -4.128 -0.336 -4.095 1.00 93.44 118 TYR A CA 1
ATOM 986 C C . TYR A 1 118 ? -3.792 -1.556 -4.964 1.00 93.44 118 TYR A C 1
ATOM 988 O O . TYR A 1 118 ? -2.614 -1.801 -5.232 1.00 93.44 118 TYR A O 1
ATOM 996 N N . ASP A 1 119 ? -4.798 -2.268 -5.480 1.00 93.69 119 ASP A N 1
ATOM 997 C CA . ASP A 1 119 ? -4.592 -3.387 -6.408 1.00 93.69 119 ASP A CA 1
ATOM 998 C C . ASP A 1 119 ? -3.897 -2.917 -7.698 1.00 93.69 119 ASP A C 1
ATOM 1000 O O . ASP A 1 119 ? -2.915 -3.518 -8.148 1.00 93.69 119 ASP A O 1
ATOM 1004 N N . LEU A 1 120 ? -4.343 -1.791 -8.269 1.00 94.12 120 LEU A N 1
ATOM 1005 C CA . LEU A 1 120 ? -3.707 -1.179 -9.437 1.00 94.12 120 LEU A CA 1
ATOM 1006 C C . LEU A 1 120 ? -2.265 -0.755 -9.133 1.00 94.12 120 LEU A C 1
ATOM 1008 O O . LEU A 1 120 ? -1.369 -0.987 -9.948 1.00 94.12 120 LEU A O 1
ATOM 1012 N N . LEU A 1 121 ? -2.029 -0.159 -7.962 1.00 92.69 121 LEU A N 1
ATOM 1013 C CA . LEU A 1 121 ? -0.695 0.228 -7.516 1.00 92.69 121 LEU A CA 1
ATOM 1014 C C . LEU A 1 121 ? 0.230 -0.994 -7.425 1.00 92.69 121 LEU A C 1
ATOM 1016 O O . LEU A 1 121 ? 1.353 -0.947 -7.928 1.00 92.69 121 LEU A O 1
ATOM 1020 N N . GLY A 1 122 ? -0.250 -2.105 -6.864 1.00 92.62 122 GLY A N 1
ATOM 1021 C CA . GLY A 1 122 ? 0.482 -3.370 -6.802 1.00 92.62 122 GLY A CA 1
ATOM 1022 C C . GLY A 1 122 ? 0.846 -3.905 -8.189 1.00 92.62 122 GLY A C 1
ATOM 1023 O O . GLY A 1 122 ? 2.002 -4.248 -8.441 1.00 92.62 122 GLY A O 1
ATOM 1024 N N . VAL A 1 123 ? -0.104 -3.895 -9.127 1.00 94.44 123 VAL A N 1
ATOM 1025 C CA . VAL A 1 123 ? 0.139 -4.298 -10.523 1.00 94.44 123 VAL A CA 1
ATOM 1026 C C . VAL A 1 123 ? 1.211 -3.418 -11.175 1.00 94.44 123 VAL A C 1
ATOM 1028 O O . VAL A 1 123 ? 2.144 -3.937 -11.793 1.00 94.44 123 VAL A O 1
ATOM 1031 N N . ILE A 1 124 ? 1.137 -2.096 -10.997 1.00 90.62 124 ILE A N 1
ATOM 1032 C CA . ILE A 1 124 ? 2.151 -1.154 -11.498 1.00 90.62 124 ILE A CA 1
ATOM 1033 C C . ILE A 1 124 ? 3.530 -1.474 -10.906 1.00 90.62 124 ILE A C 1
ATOM 1035 O O . ILE A 1 124 ? 4.518 -1.505 -11.643 1.00 90.62 124 ILE A O 1
ATOM 1039 N N . MET A 1 125 ? 3.605 -1.760 -9.604 1.00 90.31 125 MET A N 1
ATOM 1040 C CA . MET A 1 125 ? 4.855 -2.119 -8.930 1.00 90.31 125 MET A CA 1
ATOM 1041 C C . MET A 1 125 ? 5.460 -3.412 -9.488 1.00 90.31 125 MET A C 1
ATOM 1043 O O . MET A 1 125 ? 6.670 -3.468 -9.707 1.00 90.31 125 MET A O 1
ATOM 1047 N N . VAL A 1 126 ? 4.641 -4.421 -9.801 1.00 93.62 126 VAL A N 1
ATOM 1048 C CA . VAL A 1 126 ? 5.100 -5.662 -10.451 1.00 93.62 126 VAL A CA 1
ATOM 1049 C C . VAL A 1 126 ? 5.686 -5.376 -11.835 1.00 93.62 126 VAL A C 1
ATOM 1051 O O . VAL A 1 126 ? 6.799 -5.814 -12.137 1.00 93.62 126 VAL A O 1
ATOM 1054 N N . PHE A 1 127 ? 4.993 -4.596 -12.670 1.00 89.75 127 PHE A N 1
ATOM 1055 C CA . PHE A 1 127 ? 5.513 -4.203 -13.986 1.00 89.75 127 PHE A CA 1
ATOM 1056 C C . PHE A 1 127 ? 6.823 -3.412 -13.878 1.00 89.75 127 PHE A C 1
ATOM 1058 O O . PHE A 1 127 ? 7.755 -3.628 -14.664 1.00 89.75 127 PHE A O 1
ATOM 1065 N N . LEU A 1 128 ? 6.928 -2.525 -12.888 1.00 86.00 128 LEU A N 1
ATOM 1066 C CA . LEU A 1 128 ? 8.134 -1.743 -12.646 1.00 86.00 128 LEU A CA 1
ATOM 1067 C C . LEU A 1 128 ? 9.301 -2.632 -12.192 1.00 86.00 128 LEU A C 1
ATOM 1069 O O . LEU A 1 128 ? 10.404 -2.503 -12.722 1.00 86.00 128 LEU A O 1
ATOM 1073 N N . ALA A 1 129 ? 9.053 -3.589 -11.296 1.00 89.31 129 ALA A N 1
ATOM 1074 C CA . ALA A 1 129 ? 10.055 -4.549 -10.841 1.00 89.31 129 ALA A CA 1
ATOM 1075 C C . ALA A 1 129 ? 10.572 -5.419 -11.997 1.00 89.31 129 ALA A C 1
ATOM 1077 O O . ALA A 1 129 ? 11.782 -5.516 -12.207 1.00 89.31 129 ALA A O 1
ATOM 1078 N N . ILE A 1 130 ? 9.670 -5.987 -12.806 1.00 90.88 130 ILE A N 1
ATOM 1079 C CA . ILE A 1 130 ? 10.037 -6.822 -13.960 1.00 90.88 130 ILE A CA 1
ATOM 1080 C C . ILE A 1 130 ? 10.839 -6.013 -14.983 1.00 90.88 130 ILE A C 1
ATOM 1082 O O . ILE A 1 130 ? 11.884 -6.470 -15.452 1.00 90.88 130 ILE A O 1
ATOM 1086 N N . SER A 1 131 ? 10.378 -4.808 -15.327 1.00 85.19 131 SER A N 1
ATOM 1087 C CA . SER A 1 131 ? 11.060 -3.970 -16.318 1.00 85.19 131 SER A CA 1
ATOM 1088 C C . SER A 1 131 ? 12.441 -3.510 -15.830 1.00 85.19 131 SER A C 1
ATOM 1090 O O . SER A 1 131 ? 13.408 -3.556 -16.598 1.00 85.19 131 SER A O 1
ATOM 1092 N N . GLY A 1 132 ? 12.575 -3.175 -14.542 1.00 83.00 132 GLY A N 1
ATOM 1093 C CA . GLY A 1 132 ? 13.849 -2.871 -13.892 1.00 83.00 132 GLY A CA 1
ATOM 1094 C C . GLY A 1 132 ? 14.818 -4.058 -13.890 1.00 83.00 132 GLY A C 1
ATOM 1095 O O . GLY A 1 132 ? 15.960 -3.921 -14.339 1.00 83.00 132 GLY A O 1
ATOM 1096 N N . CYS A 1 133 ? 14.362 -5.241 -13.464 1.00 87.19 133 CYS A N 1
ATOM 1097 C CA . CYS A 1 133 ? 15.155 -6.472 -13.491 1.00 87.19 133 CYS A CA 1
ATOM 1098 C C . CYS A 1 133 ? 15.613 -6.820 -14.912 1.00 87.19 133 CYS A C 1
ATOM 1100 O O . CYS A 1 133 ? 16.790 -7.115 -15.128 1.00 87.19 133 CYS A O 1
ATOM 1102 N N . TYR A 1 134 ? 14.718 -6.723 -15.898 1.00 86.12 134 TYR A N 1
ATOM 1103 C CA . TYR A 1 134 ? 15.044 -6.963 -17.302 1.00 86.12 134 TYR A CA 1
ATOM 1104 C C . TYR A 1 134 ? 16.170 -6.041 -17.791 1.00 86.12 134 TYR A C 1
ATOM 1106 O O . TYR A 1 134 ? 17.162 -6.513 -18.347 1.00 86.12 134 TYR A O 1
ATOM 1114 N N . LEU A 1 135 ? 16.067 -4.732 -17.541 1.00 81.56 135 LEU A N 1
ATOM 1115 C CA . LEU A 1 135 ? 17.094 -3.770 -17.952 1.00 81.56 135 LEU A CA 1
ATOM 1116 C C . LEU A 1 135 ? 18.434 -3.981 -17.234 1.00 81.56 135 LEU A C 1
ATOM 1118 O O . LEU A 1 135 ? 19.480 -3.748 -17.842 1.00 81.56 135 LEU A O 1
ATOM 1122 N N . HIS A 1 136 ? 18.422 -4.418 -15.972 1.00 83.00 136 HIS A N 1
ATOM 1123 C CA . HIS A 1 136 ? 19.645 -4.708 -15.222 1.00 83.00 136 HIS A CA 1
ATOM 1124 C C . HIS A 1 136 ? 20.367 -5.959 -15.748 1.00 83.00 136 HIS A C 1
ATOM 1126 O O . HIS A 1 136 ? 21.586 -5.946 -15.934 1.00 83.00 136 HIS A O 1
ATOM 1132 N N . LEU A 1 137 ? 19.621 -7.032 -16.028 1.00 84.75 137 LEU A N 1
ATOM 1133 C CA . LEU A 1 137 ? 20.180 -8.298 -16.514 1.00 84.75 137 LEU A CA 1
ATOM 1134 C C . LEU A 1 137 ? 20.674 -8.201 -17.964 1.00 84.75 137 LEU A C 1
ATOM 1136 O O . LEU A 1 137 ? 21.639 -8.869 -18.346 1.00 84.75 137 LEU A O 1
ATOM 1140 N N . VAL A 1 138 ? 20.068 -7.332 -18.776 1.00 80.62 138 VAL A N 1
ATOM 1141 C CA . VAL A 1 138 ? 20.534 -7.038 -20.135 1.00 80.62 138 VAL A CA 1
ATOM 1142 C C . VAL A 1 138 ? 21.776 -6.134 -20.068 1.00 80.62 138 VAL A C 1
ATOM 1144 O O . VAL A 1 138 ? 21.729 -4.919 -20.261 1.00 80.62 138 VAL A O 1
ATOM 1147 N N . LYS A 1 139 ? 22.939 -6.747 -19.801 1.00 63.00 139 LYS A N 1
ATOM 1148 C CA . LYS A 1 139 ? 24.253 -6.081 -19.826 1.00 63.00 139 LYS A CA 1
ATOM 1149 C C . LYS A 1 139 ? 24.459 -5.351 -21.158 1.00 63.00 139 LYS A C 1
ATOM 1151 O O . LYS A 1 139 ? 24.315 -5.934 -22.234 1.00 63.00 139 LYS A O 1
ATOM 1156 N N . LYS A 1 140 ? 24.870 -4.078 -21.085 1.00 57.97 140 LYS A N 1
ATOM 1157 C CA . LYS A 1 140 ? 25.286 -3.277 -22.247 1.00 57.97 140 LYS A CA 1
ATOM 1158 C C . LYS A 1 140 ? 26.324 -4.083 -23.044 1.00 57.97 140 LYS A C 1
ATOM 1160 O O . LYS A 1 140 ? 27.376 -4.390 -22.480 1.00 57.97 140 LYS A O 1
ATOM 1165 N N . PRO A 1 141 ? 26.103 -4.403 -24.332 1.00 54.03 141 PRO A N 1
ATOM 1166 C CA . PRO A 1 141 ? 27.192 -4.908 -25.150 1.00 54.03 141 PRO A CA 1
ATOM 1167 C C . PRO A 1 141 ? 28.273 -3.826 -25.158 1.00 54.03 141 PRO A C 1
ATOM 1169 O O . PRO A 1 141 ? 28.007 -2.691 -25.566 1.00 54.03 141 PRO A O 1
ATOM 1172 N N . ARG A 1 142 ? 29.468 -4.152 -24.642 1.00 54.28 142 ARG A N 1
ATOM 1173 C CA . ARG A 1 142 ? 30.649 -3.296 -24.780 1.00 54.28 142 ARG A CA 1
ATOM 1174 C C . ARG A 1 142 ? 30.760 -2.984 -26.268 1.00 54.28 142 ARG A C 1
ATOM 1176 O O . ARG A 1 142 ? 30.946 -3.879 -27.088 1.00 54.28 142 ARG A O 1
ATOM 1183 N N . SER A 1 143 ? 30.564 -1.718 -26.617 1.00 52.41 143 SER A N 1
ATOM 1184 C CA . SER A 1 143 ? 31.021 -1.207 -27.896 1.00 52.41 143 SER A CA 1
ATOM 1185 C C . SER A 1 143 ? 32.530 -1.383 -27.854 1.00 52.41 143 SER A C 1
ATOM 1187 O O . SER A 1 143 ? 33.203 -0.570 -27.225 1.00 52.41 143 SER A O 1
ATOM 1189 N N . ASN A 1 144 ? 33.050 -2.460 -28.449 1.00 50.59 144 ASN A N 1
ATOM 1190 C CA . ASN A 1 144 ? 34.434 -2.466 -28.889 1.00 50.59 144 ASN A CA 1
ATOM 1191 C C . ASN A 1 144 ? 34.510 -1.326 -29.899 1.00 50.59 144 ASN A C 1
ATOM 1193 O O . ASN A 1 144 ? 34.174 -1.484 -31.070 1.00 50.59 144 ASN A O 1
ATOM 1197 N N . HIS A 1 145 ? 34.871 -0.143 -29.406 1.00 54.75 145 HIS A N 1
ATOM 1198 C CA . HIS A 1 145 ? 35.537 0.843 -30.221 1.00 54.75 145 HIS A CA 1
ATOM 1199 C C . HIS A 1 145 ? 36.856 0.166 -30.567 1.00 54.75 145 HIS A C 1
ATOM 1201 O O . HIS A 1 145 ? 37.822 0.250 -29.813 1.00 54.75 145 HIS A O 1
ATOM 1207 N N . SER A 1 146 ? 36.824 -0.659 -31.619 1.00 53.44 146 SER A N 1
ATOM 1208 C CA . SER A 1 146 ? 38.043 -1.118 -32.249 1.00 53.44 146 SER A CA 1
ATOM 1209 C C . SER A 1 146 ? 38.785 0.163 -32.548 1.00 53.44 146 SER A C 1
ATOM 1211 O O . SER A 1 146 ? 38.300 0.990 -33.324 1.00 53.44 146 SER A O 1
ATOM 1213 N N . ARG A 1 147 ? 39.883 0.342 -31.813 1.00 57.69 147 ARG A N 1
ATOM 1214 C CA . ARG A 1 147 ? 41.082 1.031 -32.255 1.00 57.69 147 ARG A CA 1
ATOM 1215 C C . ARG A 1 147 ? 41.062 0.977 -33.784 1.00 57.69 147 ARG A C 1
ATOM 1217 O O . ARG A 1 147 ? 41.159 -0.103 -34.360 1.00 57.69 147 ARG A O 1
ATOM 1224 N N . LYS A 1 148 ? 40.718 2.096 -34.424 1.00 48.03 148 LYS A N 1
ATOM 1225 C CA . LYS A 1 148 ? 41.113 2.292 -35.809 1.00 48.03 148 LYS A CA 1
ATOM 1226 C C . LYS A 1 148 ? 42.591 2.591 -35.680 1.00 48.03 148 LYS A C 1
ATOM 1228 O O . LYS A 1 148 ? 42.969 3.605 -35.101 1.00 48.03 148 LYS A O 1
ATOM 1233 N N . ASP A 1 149 ? 43.354 1.566 -36.000 1.00 60.91 149 ASP A N 1
ATOM 1234 C CA . ASP A 1 149 ? 44.796 1.533 -35.945 1.00 60.91 149 ASP A CA 1
ATOM 1235 C C . ASP A 1 149 ? 45.399 2.647 -36.817 1.00 60.91 149 ASP A C 1
ATOM 1237 O O . ASP A 1 149 ? 44.853 2.936 -37.881 1.00 60.91 149 ASP A O 1
ATOM 1241 N N . ILE A 1 150 ? 46.541 3.160 -36.337 1.00 48.97 150 ILE A N 1
ATOM 1242 C CA . ILE A 1 150 ? 47.684 3.723 -37.087 1.00 48.97 150 ILE A CA 1
ATOM 1243 C C . ILE A 1 150 ? 47.492 5.106 -37.722 1.00 48.97 150 ILE A C 1
ATOM 1245 O O . ILE A 1 150 ? 46.686 5.266 -38.662 1.00 48.97 150 ILE A O 1
#

Sequence (150 aa):
MSDSAKSSRRKTIIFWRKIHLYGFGHYKWLALLISSFLIVCSLTGILYNHHRDFEILEKGRISTDYLPDSYQERLDRTRKAQGLENLFPDEEDSVPVMWLIQDLHTGQIFGFWGRIFYDLLGVIMVFLAISGCYLHLVKKPRSNHSRKDI

Foldseek 3Di:
DDPVVVVVVVVVLVVLVCCVVVVVVVCVVVVVVLVVLVVLLVVLVVCLVCLVVDPCQVPNKDFCVVADPVVLVVVCVVCVVVVNNPVCPPCSGIDHPSVVSVCSNCLCSVPPVRNVVVVVSVVVVVVVVVSVVVSVVPDDDPPPPPPPDD

Secondary structure (DSSP, 8-state):
--HHHHHHHHHHHHHHHHHHHHHHHH-HHHHHHHHHHHHHHHHHHHHHHTTTT-HHHHH-EEEGGGS-HHHHHHHHHHHHHTT-TTT-GGGTTEEEHHHHHHHHHHTGGGHHHHHHHHHHHHHHHHHHHHHHHHHHHSPPP---------

Organism: NCBI:txid1122189

InterPro domains:
  IPR005625 PepSY-associated TM protein [PF03929] (96-139)

Radius of gyration: 24.99 Å; chains: 1; bounding box: 71×31×64 Å